Protein AF-G3ISU7-F1 (afdb_monomer_lite)

Sequence (80 aa):
MKKIIILGLTTAVIALASFTASAGSDAQYPAANFQPKVVYIDKEAVKSSPKCPDQKTAEKATEFDPKYPAANFTPKVIYP

pLDDT: mean 77.31, std 9.51, range [56.28, 94.0]

Foldseek 3Di:
DVVVVVVVVVVVVVVCVVVPDDLPPDPVNVCSPPDDDDDDDDPVVVVVDDPDPDPPPLPDQDDQDPVCNCSRPDDDDDDD

Structure (mmCIF, N/CA/C/O backbone):
data_AF-G3ISU7-F1
#
_entry.id   AF-G3ISU7-F1
#
loop_
_atom_site.group_PDB
_atom_site.id
_atom_site.type_symbol
_atom_site.label_atom_id
_atom_site.label_alt_id
_atom_site.label_comp_id
_atom_site.label_asym_id
_atom_site.label_entity_id
_atom_site.label_seq_id
_atom_site.pdbx_PDB_ins_code
_atom_site.Cartn_x
_atom_site.Cartn_y
_atom_site.Cartn_z
_atom_site.occupancy
_atom_site.B_iso_or_equiv
_atom_site.auth_seq_id
_atom_site.auth_comp_id
_atom_site.auth_asym_id
_atom_site.auth_atom_id
_atom_site.pdbx_PDB_model_num
ATOM 1 N N . MET A 1 1 ? 15.150 21.817 -50.404 1.00 61.94 1 MET A N 1
ATOM 2 C CA . MET A 1 1 ? 13.784 21.529 -49.902 1.00 61.94 1 MET A CA 1
ATOM 3 C C . MET A 1 1 ? 13.681 20.177 -49.197 1.00 61.94 1 MET A C 1
ATOM 5 O O . MET A 1 1 ? 13.360 20.172 -48.020 1.00 61.94 1 MET A O 1
ATOM 9 N N . LYS A 1 2 ? 14.053 19.050 -49.827 1.00 62.97 2 LYS A N 1
ATOM 10 C CA . LYS A 1 2 ? 14.004 17.706 -49.200 1.00 62.97 2 LYS A CA 1
ATOM 11 C C . LYS A 1 2 ? 14.707 17.596 -47.830 1.00 62.97 2 LYS A C 1
ATOM 13 O O . LYS A 1 2 ? 14.149 17.008 -46.918 1.00 62.97 2 LYS A O 1
ATOM 18 N N . LYS A 1 3 ? 15.877 18.224 -47.651 1.00 65.88 3 LYS A N 1
ATOM 19 C CA . LYS A 1 3 ? 16.628 18.212 -46.374 1.00 65.88 3 LYS A CA 1
ATOM 20 C C . LYS A 1 3 ? 15.924 18.966 -45.231 1.00 65.88 3 LYS A C 1
ATOM 22 O O . LYS A 1 3 ? 16.011 18.547 -44.087 1.00 65.88 3 LYS A O 1
ATOM 27 N N . ILE A 1 4 ? 15.205 20.044 -45.554 1.00 72.56 4 ILE A N 1
ATOM 28 C CA . ILE A 1 4 ? 14.458 20.862 -44.580 1.00 72.56 4 ILE A CA 1
ATOM 29 C C . ILE A 1 4 ? 13.192 20.116 -44.133 1.00 72.56 4 ILE A C 1
ATOM 31 O O . ILE A 1 4 ? 12.855 20.123 -42.957 1.00 72.56 4 ILE A O 1
ATOM 35 N N . ILE A 1 5 ? 12.545 19.403 -45.061 1.00 74.31 5 ILE A N 1
ATOM 36 C CA . ILE A 1 5 ? 11.380 18.555 -44.771 1.00 74.31 5 ILE A CA 1
ATOM 37 C C . ILE A 1 5 ? 11.775 17.373 -43.875 1.00 74.31 5 ILE A C 1
ATOM 39 O O . ILE A 1 5 ? 11.081 17.091 -42.905 1.00 74.31 5 ILE A O 1
ATOM 43 N N . ILE A 1 6 ? 12.907 16.715 -44.152 1.00 72.69 6 ILE A N 1
ATOM 44 C CA . ILE A 1 6 ? 13.402 15.601 -43.325 1.00 72.69 6 ILE A CA 1
ATOM 45 C C . ILE A 1 6 ? 13.725 16.079 -41.903 1.00 72.69 6 ILE A C 1
ATOM 47 O O . ILE A 1 6 ? 13.288 15.447 -40.948 1.00 72.69 6 ILE A O 1
ATOM 51 N N . LEU A 1 7 ? 14.416 17.216 -41.757 1.00 73.75 7 LEU A N 1
ATOM 52 C CA . LEU A 1 7 ? 14.771 17.754 -40.442 1.00 73.75 7 LEU A CA 1
ATOM 53 C C . LEU A 1 7 ? 13.531 18.149 -39.620 1.00 73.75 7 LEU A C 1
ATOM 55 O O . LEU A 1 7 ? 13.466 17.848 -38.429 1.00 73.75 7 LEU A O 1
ATOM 59 N N . GLY A 1 8 ? 12.527 18.759 -40.259 1.00 74.88 8 GLY A N 1
ATOM 60 C CA . GLY A 1 8 ? 11.255 19.097 -39.613 1.00 74.88 8 GLY A CA 1
ATOM 61 C C . GLY A 1 8 ? 10.418 17.875 -39.220 1.00 74.88 8 GLY A C 1
ATOM 62 O O . GLY A 1 8 ? 9.783 17.869 -38.170 1.00 74.88 8 GLY A O 1
ATOM 63 N N . LEU A 1 9 ? 10.444 16.809 -40.026 1.00 76.88 9 LEU A N 1
ATOM 64 C CA . LEU A 1 9 ? 9.754 15.559 -39.704 1.00 76.88 9 LEU A CA 1
ATOM 65 C C . LEU A 1 9 ? 10.406 14.864 -38.500 1.00 76.88 9 LEU A C 1
ATOM 67 O O . LEU A 1 9 ? 9.710 14.389 -37.607 1.00 76.88 9 LEU A O 1
ATOM 71 N N . THR A 1 10 ? 11.740 14.833 -38.442 1.00 74.94 10 THR A N 1
ATOM 72 C CA . THR A 1 10 ? 12.465 14.197 -37.333 1.00 74.94 10 THR A CA 1
ATOM 73 C C . THR A 1 10 ? 12.239 14.902 -35.998 1.00 74.94 10 THR A C 1
ATOM 75 O O . THR A 1 10 ? 12.062 14.236 -34.981 1.00 74.94 10 THR A O 1
ATOM 78 N N . THR A 1 11 ? 12.180 16.237 -35.984 1.00 75.69 11 THR A N 1
ATOM 79 C CA . THR A 1 11 ? 11.911 16.996 -34.754 1.00 75.69 11 THR A CA 1
ATOM 80 C C . THR A 1 11 ? 10.469 16.827 -34.284 1.00 75.69 11 THR A C 1
ATOM 82 O O . THR A 1 11 ? 10.239 16.712 -33.083 1.00 75.69 11 THR A O 1
ATOM 85 N N . ALA A 1 12 ? 9.510 16.721 -35.208 1.00 78.88 12 ALA A N 1
ATOM 86 C CA . ALA A 1 12 ? 8.124 16.408 -34.873 1.00 78.88 12 ALA A CA 1
ATOM 87 C C . ALA A 1 12 ? 7.983 15.006 -34.247 1.00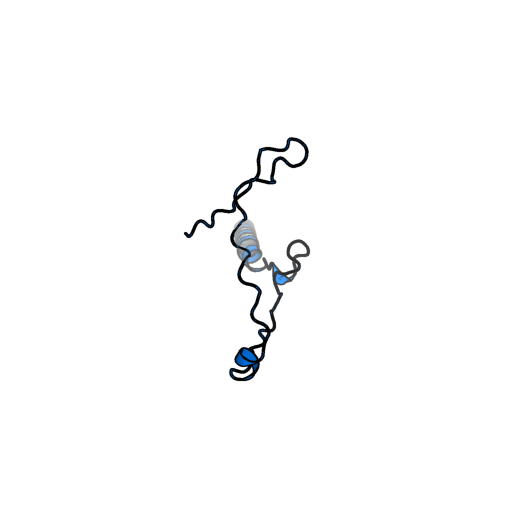 78.88 12 ALA A C 1
ATOM 89 O O . ALA A 1 12 ? 7.352 14.865 -33.205 1.00 78.88 12 ALA A O 1
ATOM 90 N N . VAL A 1 13 ? 8.620 13.976 -34.817 1.00 80.25 13 VAL A N 1
ATOM 91 C CA . VAL A 1 13 ? 8.553 12.604 -34.272 1.00 80.25 13 VAL A CA 1
ATOM 92 C C . VAL A 1 13 ? 9.132 12.523 -32.854 1.00 80.25 13 VAL A C 1
ATOM 94 O O . VAL A 1 13 ? 8.526 11.904 -31.983 1.00 80.25 13 VAL A O 1
ATOM 97 N N . ILE A 1 14 ? 10.262 13.189 -32.592 1.00 78.44 14 ILE A N 1
ATOM 98 C CA . ILE A 1 14 ? 10.882 13.207 -31.255 1.00 78.44 14 ILE A CA 1
ATOM 99 C C . ILE A 1 14 ? 9.995 13.947 -30.242 1.00 78.44 14 ILE A C 1
ATOM 101 O O . ILE A 1 14 ? 9.835 13.478 -29.118 1.00 78.44 14 ILE A O 1
ATOM 105 N N . ALA A 1 15 ? 9.376 15.067 -30.631 1.00 77.00 15 ALA A N 1
ATOM 106 C CA . ALA A 1 15 ? 8.488 15.823 -29.746 1.00 77.00 15 ALA A CA 1
ATOM 107 C C . ALA A 1 15 ? 7.210 15.047 -29.373 1.00 77.00 15 ALA A C 1
ATOM 109 O O . ALA A 1 15 ? 6.715 15.186 -28.255 1.00 77.00 15 ALA A O 1
ATOM 110 N N . LEU A 1 16 ? 6.686 14.212 -30.280 1.00 75.12 16 LEU A N 1
ATOM 111 C CA . LEU A 1 16 ? 5.502 13.391 -30.010 1.00 75.12 16 LEU A CA 1
ATOM 112 C C . LEU A 1 16 ? 5.793 12.129 -29.179 1.00 75.12 16 LEU A C 1
ATOM 114 O O . LEU A 1 16 ? 4.897 11.659 -28.480 1.00 75.12 16 LEU A O 1
ATOM 118 N N . ALA A 1 17 ? 7.021 11.604 -29.196 1.00 68.00 17 ALA A N 1
ATOM 119 C CA . ALA A 1 17 ? 7.391 10.401 -28.440 1.00 68.00 17 ALA A CA 1
ATOM 120 C C . ALA A 1 17 ? 7.259 10.572 -26.912 1.00 68.00 17 ALA A C 1
ATOM 122 O O . ALA A 1 17 ? 6.985 9.611 -26.196 1.00 68.00 17 ALA A O 1
ATOM 123 N N . SER A 1 18 ? 7.387 11.797 -26.398 1.00 67.75 18 SER A N 1
ATOM 124 C CA . SER A 1 18 ? 7.219 12.089 -24.967 1.00 67.75 18 SER A CA 1
ATOM 125 C C . SER A 1 18 ? 5.772 11.942 -24.479 1.00 67.75 18 SER A C 1
ATOM 127 O O . SER A 1 18 ? 5.549 11.732 -23.290 1.00 67.75 18 SER A O 1
ATOM 129 N N . PHE A 1 19 ? 4.781 12.022 -25.374 1.00 69.44 19 PHE A N 1
ATOM 130 C CA . PHE A 1 19 ? 3.361 11.900 -25.017 1.00 69.44 19 PHE A CA 1
ATOM 131 C C . PHE A 1 19 ? 2.884 10.449 -24.879 1.00 69.44 19 PHE A C 1
ATOM 133 O O . PHE A 1 19 ? 1.769 10.220 -24.418 1.00 69.44 19 PHE A O 1
ATOM 140 N N . THR A 1 20 ? 3.702 9.462 -25.257 1.00 69.69 20 THR A N 1
ATOM 141 C CA . THR A 1 20 ? 3.340 8.037 -25.164 1.00 69.69 20 THR A CA 1
ATOM 142 C C . THR A 1 20 ? 3.830 7.364 -23.881 1.00 69.69 20 THR A C 1
ATOM 144 O O . THR A 1 20 ? 3.593 6.173 -23.694 1.00 69.69 20 THR A O 1
ATOM 147 N N . ALA A 1 21 ? 4.515 8.089 -22.990 1.00 70.75 21 ALA A N 1
ATOM 148 C CA . ALA A 1 21 ? 4.957 7.549 -21.708 1.00 70.75 21 ALA A CA 1
ATOM 149 C C . ALA A 1 21 ? 3.750 7.312 -20.779 1.00 70.75 21 ALA A C 1
ATOM 151 O O . ALA A 1 21 ? 3.100 8.256 -20.334 1.00 70.75 21 ALA A O 1
ATOM 152 N N . SER A 1 22 ? 3.458 6.044 -20.481 1.00 76.62 22 SER A N 1
ATOM 153 C CA . SER A 1 22 ? 2.408 5.634 -19.544 1.00 76.62 22 SER A CA 1
ATOM 154 C C . SER A 1 22 ? 2.964 4.611 -18.563 1.00 76.62 22 SER A C 1
ATOM 156 O O . SER A 1 22 ? 3.342 3.509 -18.954 1.00 76.62 22 SER A O 1
ATOM 158 N N . ALA A 1 23 ? 2.963 4.957 -17.275 1.00 77.88 23 ALA A N 1
ATOM 159 C CA . ALA A 1 23 ? 3.311 4.018 -16.209 1.00 77.88 23 ALA A CA 1
ATOM 160 C C . ALA A 1 23 ? 2.261 2.902 -16.057 1.00 77.88 23 ALA A C 1
ATOM 162 O O . ALA A 1 23 ? 2.555 1.844 -15.515 1.00 77.88 23 ALA A O 1
ATOM 163 N N . GLY A 1 24 ? 1.038 3.112 -16.558 1.00 80.06 24 GLY A N 1
ATOM 164 C CA . GLY A 1 24 ? -0.074 2.180 -16.388 1.00 80.06 24 GLY A CA 1
ATOM 165 C C . GLY A 1 24 ? 0.108 0.822 -17.079 1.00 80.06 24 GLY A C 1
ATOM 166 O O . GLY A 1 24 ? -0.523 -0.156 -16.684 1.00 80.06 24 GLY A O 1
ATOM 167 N N . SER A 1 25 ? 0.956 0.748 -18.104 1.00 78.69 25 SER A N 1
ATOM 168 C CA . SER A 1 25 ? 1.294 -0.493 -18.817 1.00 78.69 25 SER A CA 1
ATOM 169 C C . SER A 1 25 ? 2.727 -0.962 -18.558 1.00 78.69 25 SER A C 1
ATOM 171 O O . SER A 1 25 ? 3.189 -1.897 -19.209 1.00 78.69 25 SER A O 1
ATOM 173 N N . ASP A 1 26 ? 3.447 -0.301 -17.651 1.00 84.88 26 ASP A N 1
ATOM 174 C CA . ASP A 1 26 ? 4.841 -0.607 -17.359 1.00 84.88 26 ASP A CA 1
ATOM 175 C C . ASP A 1 26 ? 4.942 -1.749 -16.337 1.00 84.88 26 ASP A C 1
ATOM 177 O O . ASP A 1 26 ? 4.469 -1.645 -15.203 1.00 84.88 26 ASP A O 1
ATOM 181 N N . ALA A 1 27 ? 5.591 -2.847 -16.730 1.00 88.06 27 ALA A N 1
ATOM 1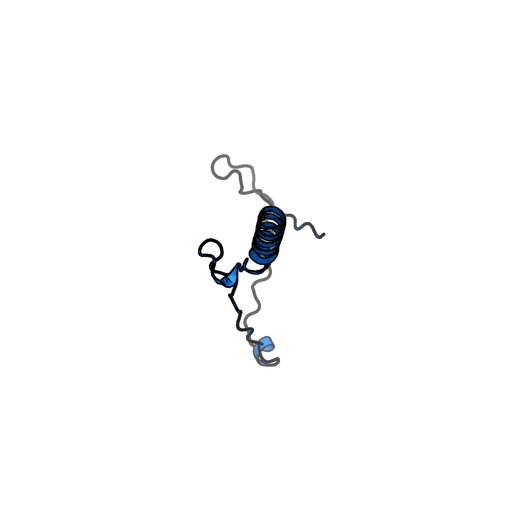82 C CA . ALA A 1 27 ? 5.806 -4.010 -15.873 1.00 88.06 27 ALA A CA 1
ATOM 183 C C . ALA A 1 27 ? 6.660 -3.697 -14.630 1.00 88.06 27 ALA A C 1
ATOM 185 O O . ALA A 1 27 ? 6.568 -4.416 -13.636 1.00 88.06 27 ALA A O 1
ATOM 186 N N . GLN A 1 28 ? 7.470 -2.631 -14.660 1.00 92.69 28 GLN A N 1
ATOM 187 C CA . GLN A 1 28 ? 8.234 -2.170 -13.497 1.00 92.69 28 GLN A CA 1
ATOM 188 C C . GLN A 1 28 ? 7.343 -1.504 -12.437 1.00 92.69 28 GLN A C 1
ATOM 190 O O . GLN A 1 28 ? 7.719 -1.457 -11.265 1.00 92.69 28 GLN A O 1
ATOM 195 N N . TYR A 1 29 ? 6.147 -1.043 -12.821 1.00 88.25 29 TYR A N 1
ATOM 196 C CA . TYR A 1 29 ? 5.196 -0.350 -11.951 1.00 88.25 29 TYR A CA 1
ATOM 197 C C . TYR A 1 29 ? 3.822 -1.043 -11.956 1.00 88.25 29 TYR A C 1
ATOM 199 O O . TYR A 1 29 ? 2.817 -0.442 -12.337 1.00 88.25 29 TYR A O 1
ATOM 207 N N . PRO A 1 30 ? 3.722 -2.294 -11.462 1.00 86.25 30 PRO A N 1
ATOM 208 C CA . PRO A 1 30 ? 2.494 -3.096 -11.539 1.00 86.25 30 PRO A CA 1
ATOM 209 C C . PRO A 1 30 ? 1.286 -2.474 -10.816 1.00 86.25 30 PRO A C 1
ATOM 211 O O . PRO A 1 30 ? 0.143 -2.822 -11.101 1.00 86.25 30 PRO A O 1
ATOM 214 N N . ALA A 1 31 ? 1.520 -1.546 -9.884 1.00 90.31 31 ALA A N 1
ATOM 215 C CA . ALA A 1 31 ? 0.476 -0.839 -9.147 1.00 90.31 31 ALA A CA 1
ATOM 216 C C . ALA A 1 31 ? 0.079 0.517 -9.762 1.00 90.31 31 ALA A C 1
ATOM 218 O O . ALA A 1 31 ? -0.771 1.200 -9.197 1.00 90.31 31 ALA A O 1
ATOM 219 N N . ALA A 1 32 ? 0.653 0.927 -10.899 1.00 92.25 32 ALA A N 1
ATOM 220 C CA . ALA A 1 32 ? 0.414 2.251 -11.485 1.00 92.25 32 ALA A CA 1
ATOM 221 C C . ALA A 1 32 ? -1.065 2.528 -11.815 1.00 92.25 32 ALA A C 1
ATOM 223 O O . ALA A 1 32 ? -1.501 3.674 -11.767 1.00 92.25 32 ALA A O 1
ATOM 224 N N . ASN A 1 33 ? -1.838 1.476 -12.096 1.00 89.69 33 ASN A N 1
ATOM 225 C CA . ASN A 1 33 ? -3.277 1.548 -12.361 1.00 89.69 33 ASN A CA 1
ATOM 226 C C . ASN A 1 33 ? -4.134 0.956 -11.233 1.00 89.69 33 ASN A C 1
ATOM 228 O O . ASN A 1 33 ? -5.323 0.697 -11.429 1.00 89.69 33 ASN A O 1
ATOM 232 N N . PHE A 1 34 ? -3.552 0.688 -10.064 1.00 92.31 34 PHE A N 1
ATOM 233 C CA . PHE A 1 34 ? -4.308 0.142 -8.948 1.00 92.31 34 PHE A CA 1
ATOM 234 C C . PHE A 1 34 ? -5.349 1.158 -8.466 1.00 92.31 34 PHE A C 1
ATOM 236 O O . PHE A 1 34 ? -5.016 2.276 -8.077 1.00 92.31 34 PHE A O 1
ATOM 243 N N . GLN A 1 35 ? -6.617 0.750 -8.463 1.00 90.88 35 GLN A N 1
ATOM 244 C CA . GLN A 1 35 ? -7.717 1.540 -7.921 1.00 90.88 35 GLN A CA 1
ATOM 245 C C . GLN A 1 35 ? -8.218 0.867 -6.642 1.00 90.88 35 GLN A C 1
ATOM 247 O O . GLN A 1 35 ? -8.835 -0.202 -6.717 1.00 90.88 35 GLN A O 1
ATOM 252 N N . PRO A 1 36 ? -7.955 1.439 -5.455 1.00 91.31 36 PRO A N 1
ATOM 253 C CA . PRO A 1 36 ? -8.450 0.862 -4.220 1.00 91.31 36 PRO A CA 1
ATOM 254 C C . PRO A 1 36 ? -9.971 0.978 -4.162 1.00 91.31 36 PRO A C 1
ATOM 256 O O . PRO A 1 36 ? -10.553 2.026 -4.446 1.00 91.31 36 PRO A O 1
ATOM 259 N N . LYS A 1 37 ? -10.622 -0.086 -3.698 1.00 94.00 37 LYS A N 1
ATOM 260 C CA . LYS A 1 37 ? -12.012 0.000 -3.265 1.00 94.00 37 LYS A CA 1
ATOM 261 C C . LYS A 1 37 ? -12.040 0.475 -1.819 1.00 94.00 37 LYS A C 1
ATOM 263 O O . LYS A 1 37 ? -11.660 -0.264 -0.914 1.00 94.00 37 LYS A O 1
ATOM 268 N N . VAL A 1 38 ? -12.519 1.693 -1.605 1.00 91.94 38 VAL A N 1
ATOM 269 C CA . VAL A 1 38 ? -12.724 2.224 -0.257 1.00 91.94 38 VAL A CA 1
ATOM 270 C C . VAL A 1 38 ? -14.062 1.712 0.269 1.00 91.94 38 VAL A C 1
ATOM 272 O O . VAL A 1 38 ? -15.111 1.967 -0.321 1.00 91.94 38 VAL A O 1
ATOM 275 N N . VAL A 1 39 ? -14.022 0.957 1.366 1.00 89.62 39 VAL A N 1
ATOM 276 C CA . VAL A 1 39 ? -15.215 0.502 2.086 1.00 89.62 39 VAL A CA 1
ATOM 277 C C . VAL A 1 39 ? -15.341 1.339 3.352 1.00 89.62 39 VAL A C 1
ATOM 279 O O . VAL A 1 39 ? -14.448 1.323 4.195 1.00 89.62 39 VAL A O 1
ATOM 282 N N . TYR A 1 40 ? -16.443 2.076 3.477 1.00 88.38 40 TYR A N 1
ATOM 283 C CA . TYR A 1 40 ? -16.751 2.853 4.675 1.00 88.38 40 TYR A CA 1
ATOM 284 C C . TYR A 1 40 ? -17.536 1.994 5.662 1.00 88.38 40 TYR A C 1
ATOM 286 O O . TYR A 1 40 ? -18.468 1.287 5.279 1.00 88.38 40 TYR A O 1
ATOM 294 N N . ILE A 1 41 ? -17.152 2.061 6.934 1.00 85.31 41 ILE A N 1
ATOM 295 C CA . ILE A 1 41 ? -17.858 1.378 8.017 1.00 85.31 41 ILE A CA 1
ATOM 296 C C . ILE A 1 41 ? -19.063 2.234 8.416 1.00 85.31 41 ILE A C 1
ATOM 298 O O . ILE A 1 41 ? -18.946 3.453 8.561 1.00 85.31 41 ILE A O 1
ATOM 302 N N . ASP A 1 42 ? -20.217 1.594 8.596 1.00 88.06 42 ASP A N 1
ATOM 303 C CA . ASP A 1 42 ? -21.412 2.258 9.111 1.00 88.06 42 ASP A CA 1
ATOM 304 C C . ASP A 1 42 ? -21.174 2.803 10.531 1.00 88.06 42 ASP A C 1
ATOM 306 O O . ASP A 1 42 ? -20.509 2.167 11.353 1.00 88.06 42 ASP A O 1
ATOM 310 N N . LYS A 1 43 ? -21.731 3.980 10.840 1.00 84.25 43 LYS A N 1
ATOM 311 C CA . LYS A 1 43 ? -21.514 4.669 12.125 1.00 84.25 43 LYS A CA 1
ATOM 312 C C . LYS A 1 43 ? -21.907 3.816 13.331 1.00 84.25 43 LYS A C 1
ATOM 314 O O . LYS A 1 43 ? -21.274 3.930 14.380 1.00 84.25 43 LYS A O 1
ATOM 319 N N . GLU A 1 44 ? -22.923 2.970 13.197 1.00 84.50 44 GLU A N 1
ATOM 320 C CA . GLU A 1 44 ? -23.364 2.089 14.276 1.00 84.50 44 GLU A CA 1
ATOM 321 C C . GLU A 1 44 ? -22.442 0.870 14.414 1.00 84.50 44 GLU A C 1
ATOM 323 O O . GLU A 1 44 ? -22.118 0.462 15.530 1.00 84.50 44 GLU A O 1
ATOM 328 N N . ALA A 1 45 ? -21.901 0.363 13.301 1.00 78.44 45 ALA A N 1
ATOM 329 C CA . ALA A 1 45 ? -20.928 -0.729 13.311 1.00 78.44 45 ALA A CA 1
ATOM 330 C C . ALA A 1 45 ? -19.598 -0.327 13.980 1.00 78.44 45 ALA A C 1
ATOM 332 O O . ALA A 1 45 ? -19.004 -1.145 14.686 1.00 78.44 45 ALA A O 1
ATOM 333 N N . VAL A 1 46 ? -19.181 0.943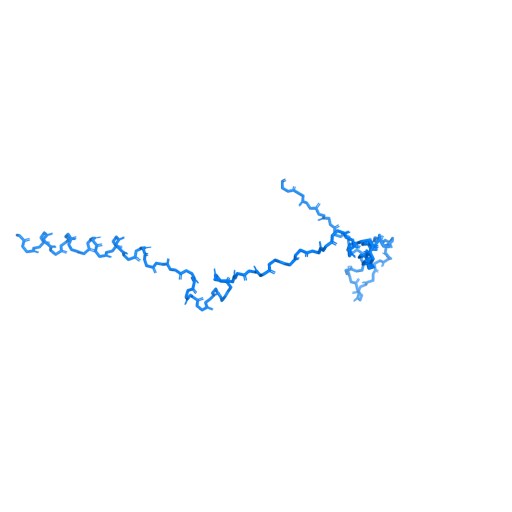 13.855 1.00 79.19 46 VAL A N 1
ATOM 334 C CA . VAL A 1 46 ? -17.994 1.498 14.544 1.00 79.19 46 VAL A CA 1
ATOM 335 C C . VAL A 1 46 ? -18.103 1.387 16.071 1.00 79.19 46 VAL A C 1
ATOM 337 O O . VAL A 1 46 ? -17.100 1.195 16.757 1.00 79.19 46 VAL A O 1
ATOM 340 N N . LYS A 1 47 ? -19.314 1.474 16.636 1.00 79.06 47 LYS A N 1
ATOM 341 C CA . LYS A 1 47 ? -19.518 1.370 18.093 1.00 79.06 47 LYS A CA 1
ATOM 342 C C . LYS A 1 47 ? -19.353 -0.065 18.598 1.00 79.06 47 LYS A C 1
ATOM 344 O O . LYS A 1 47 ? -18.948 -0.261 19.740 1.00 79.06 47 LYS A O 1
ATOM 349 N N . SER A 1 48 ? -19.666 -1.046 17.749 1.00 75.00 48 SER A N 1
ATOM 350 C CA . SER A 1 48 ? -19.572 -2.479 18.054 1.00 75.00 48 SER A CA 1
ATOM 351 C C . SER A 1 48 ? -18.245 -3.125 17.656 1.00 75.00 48 SER A C 1
ATOM 353 O O . SER A 1 48 ? -17.951 -4.233 18.103 1.00 75.00 48 SER A O 1
ATOM 355 N N . SER A 1 49 ? -17.443 -2.471 16.810 1.00 71.44 49 SER A N 1
ATOM 356 C CA . SER A 1 49 ? -16.154 -3.015 16.391 1.00 71.44 49 SER A CA 1
ATOM 357 C C . SER A 1 49 ? -15.163 -3.039 17.560 1.00 71.44 49 SER A C 1
ATOM 359 O O . SER A 1 49 ? -15.090 -2.058 18.311 1.00 71.44 49 SER A O 1
ATOM 361 N N . PRO A 1 50 ? -14.367 -4.116 17.711 1.00 74.94 50 PRO A N 1
ATOM 362 C CA . PRO A 1 50 ? -13.247 -4.118 18.639 1.00 74.94 50 PRO A CA 1
ATOM 363 C C . PRO A 1 50 ? -12.362 -2.920 18.308 1.00 74.94 50 PRO A C 1
ATOM 365 O O . PRO A 1 50 ? -11.958 -2.747 17.155 1.00 74.94 50 PRO A O 1
ATOM 368 N N . LYS A 1 51 ? -12.084 -2.069 19.299 1.00 73.44 51 LYS A N 1
ATOM 369 C CA . LYS A 1 51 ? -11.099 -1.004 19.108 1.00 73.44 51 LYS A CA 1
ATOM 370 C C . LYS A 1 51 ? -9.777 -1.666 18.725 1.00 73.44 51 LYS A C 1
ATOM 372 O O . LYS A 1 51 ? -9.422 -2.687 19.321 1.00 73.44 51 LYS A O 1
ATOM 377 N N . 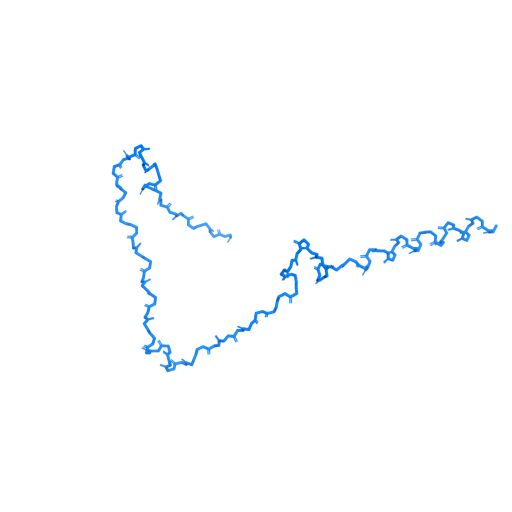CYS A 1 52 ? -9.061 -1.101 17.748 1.00 67.00 52 CYS A N 1
ATOM 378 C CA . CYS A 1 52 ? -7.653 -1.450 17.579 1.00 67.00 52 CYS A CA 1
ATOM 379 C C . CYS A 1 52 ? -6.995 -1.331 18.956 1.00 67.00 52 CYS A C 1
ATOM 381 O O . CYS A 1 52 ? -7.258 -0.334 19.637 1.00 67.00 52 CYS A O 1
ATOM 383 N N . PRO A 1 53 ? -6.206 -2.327 19.393 1.00 69.81 53 PRO A N 1
ATOM 384 C CA . PRO A 1 53 ? -5.462 -2.174 20.626 1.00 69.81 53 PRO A CA 1
ATOM 385 C C . PRO A 1 53 ? -4.662 -0.881 20.500 1.00 69.81 53 PRO A C 1
ATOM 387 O O . PRO A 1 53 ? -3.993 -0.671 19.482 1.00 69.81 53 PRO A O 1
ATOM 390 N N . ASP A 1 54 ? -4.790 -0.003 21.497 1.00 63.91 54 ASP A N 1
ATOM 391 C CA . ASP A 1 54 ? -3.922 1.161 21.611 1.00 63.91 54 ASP A CA 1
ATOM 392 C C . ASP A 1 54 ? -2.491 0.675 21.388 1.00 63.91 54 ASP A C 1
ATOM 394 O O . ASP A 1 54 ? -2.110 -0.378 21.918 1.00 63.91 54 ASP A O 1
ATOM 398 N N . GLN A 1 55 ? -1.729 1.378 20.537 1.00 61.62 55 GLN A N 1
ATOM 399 C CA . GLN A 1 55 ? -0.322 1.054 20.327 1.00 61.62 55 GLN A CA 1
ATOM 400 C C . GLN A 1 55 ? 0.299 0.885 21.705 1.00 61.62 55 GLN A C 1
ATOM 402 O O . GLN A 1 55 ? 0.331 1.839 22.481 1.00 61.62 55 GLN A O 1
ATOM 407 N N . LYS A 1 56 ? 0.717 -0.349 22.010 1.00 57.59 56 LYS A N 1
ATOM 408 C CA . LYS A 1 56 ? 1.353 -0.715 23.269 1.00 57.59 56 LYS A CA 1
ATOM 409 C C . LYS A 1 56 ? 2.383 0.368 23.570 1.00 57.59 56 LYS A C 1
ATOM 411 O O . LYS A 1 56 ? 3.360 0.476 22.828 1.00 57.59 56 LYS A O 1
ATOM 416 N N . THR A 1 57 ? 2.124 1.198 24.587 1.00 56.28 57 THR A N 1
ATOM 417 C CA . THR A 1 57 ? 3.089 2.187 25.076 1.00 56.28 57 THR A CA 1
ATOM 418 C C . THR A 1 57 ? 4.406 1.453 25.202 1.00 56.28 57 THR A C 1
ATOM 420 O O . THR A 1 57 ? 4.457 0.451 25.917 1.00 56.28 57 THR A O 1
ATOM 423 N N . ALA A 1 58 ? 5.406 1.886 24.429 1.00 59.09 58 ALA A N 1
ATOM 424 C CA . ALA A 1 58 ? 6.694 1.221 24.355 1.00 59.09 58 ALA A CA 1
ATOM 425 C C . ALA A 1 58 ? 7.174 0.951 25.784 1.00 59.09 58 ALA A C 1
ATOM 427 O O . ALA A 1 58 ? 7.371 1.882 26.570 1.00 59.09 58 ALA A O 1
ATOM 428 N N . GLU A 1 59 ? 7.247 -0.331 26.139 1.00 60.75 59 GLU A N 1
ATOM 429 C CA . GLU A 1 59 ? 7.729 -0.753 27.443 1.00 60.75 59 GLU A CA 1
ATOM 430 C C . GLU A 1 59 ? 9.135 -0.179 27.633 1.00 60.75 59 GLU A C 1
ATOM 432 O O . GLU A 1 59 ? 9.929 -0.109 26.694 1.00 60.75 59 GLU A O 1
ATOM 437 N N . LYS A 1 60 ? 9.392 0.306 28.851 1.00 60.28 60 LYS A N 1
ATOM 438 C CA . LYS A 1 60 ? 10.651 0.904 29.302 1.00 60.28 60 LYS A CA 1
ATOM 439 C C . LYS A 1 60 ? 11.849 0.178 28.676 1.00 60.28 60 LYS A C 1
ATOM 441 O O . LYS A 1 60 ? 11.959 -1.034 28.843 1.00 60.28 60 LYS A O 1
ATOM 446 N N . ALA A 1 61 ? 12.717 0.928 27.987 1.00 62.31 61 ALA A N 1
ATOM 447 C CA . ALA A 1 61 ? 13.905 0.400 27.317 1.00 62.31 61 ALA A CA 1
ATOM 448 C C . ALA A 1 61 ? 14.645 -0.592 28.227 1.00 62.31 61 ALA A C 1
ATOM 450 O O . ALA A 1 61 ? 15.020 -0.256 29.354 1.00 62.31 61 ALA A O 1
ATOM 451 N N . THR A 1 62 ? 14.780 -1.822 27.746 1.00 67.50 62 THR A N 1
ATOM 452 C CA . THR A 1 62 ? 15.498 -2.905 28.415 1.00 67.50 62 THR A CA 1
ATOM 453 C C . THR A 1 62 ? 17.007 -2.632 28.437 1.00 67.50 62 THR A C 1
ATOM 455 O O . THR A 1 62 ? 17.513 -1.733 27.767 1.00 67.50 62 THR A O 1
ATOM 458 N N . GLU A 1 63 ? 17.771 -3.368 29.239 1.00 77.31 63 GLU A N 1
ATOM 459 C CA . GLU A 1 63 ? 19.236 -3.281 29.191 1.00 77.31 63 GLU A CA 1
ATOM 460 C C . GLU A 1 63 ? 19.756 -3.779 27.826 1.00 77.31 63 GLU A C 1
ATOM 462 O O . GLU A 1 63 ? 19.110 -4.598 27.174 1.00 77.31 63 GLU A O 1
ATOM 467 N N . PHE A 1 64 ? 20.872 -3.230 27.335 1.00 80.75 64 PHE A N 1
ATOM 468 C CA . PHE A 1 64 ? 21.402 -3.569 26.008 1.00 80.75 64 PHE A CA 1
ATOM 469 C C . PHE A 1 64 ? 21.812 -5.050 25.935 1.00 80.75 64 PHE A C 1
ATOM 471 O O . PHE A 1 64 ? 22.736 -5.469 26.627 1.00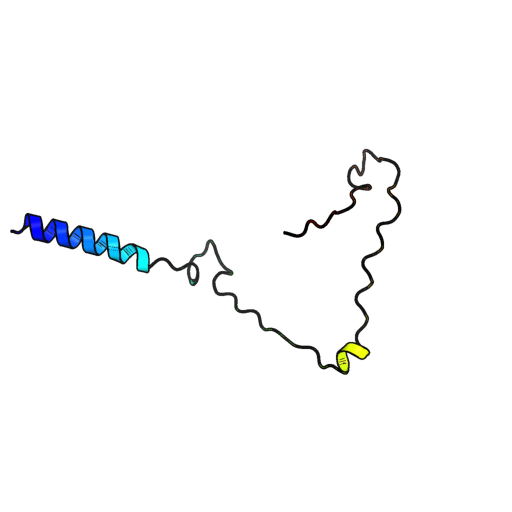 80.75 64 PHE A O 1
ATOM 478 N N . ASP A 1 65 ? 21.157 -5.821 25.059 1.00 83.00 65 ASP A N 1
ATOM 479 C CA . ASP A 1 65 ? 21.494 -7.217 24.761 1.00 83.00 65 ASP A CA 1
ATOM 480 C C . ASP A 1 65 ? 22.181 -7.313 23.382 1.00 83.00 65 ASP A C 1
ATOM 482 O O . ASP A 1 65 ? 21.542 -7.040 22.361 1.00 83.00 65 ASP A O 1
ATOM 486 N N . PRO A 1 66 ? 23.455 -7.744 23.302 1.00 89.31 66 PRO A N 1
ATOM 487 C CA . PRO A 1 66 ? 24.153 -7.948 22.032 1.00 89.31 66 PRO A CA 1
ATOM 488 C C . PRO A 1 66 ? 23.464 -8.933 21.077 1.00 89.31 66 PRO A C 1
ATOM 490 O O . PRO A 1 66 ? 23.643 -8.835 19.864 1.00 89.31 66 PRO A O 1
ATOM 493 N N . LYS A 1 67 ? 22.677 -9.883 21.598 1.00 92.31 67 LYS A N 1
ATOM 494 C CA . LYS A 1 67 ? 21.889 -10.825 20.792 1.00 92.31 67 LYS A CA 1
ATOM 495 C C . LYS A 1 67 ? 20.674 -10.153 20.150 1.00 92.31 67 LYS A C 1
ATOM 497 O O . LYS A 1 67 ? 20.229 -10.594 19.091 1.00 92.31 67 LYS A O 1
ATOM 502 N N . TYR A 1 68 ? 20.173 -9.075 20.754 1.00 82.69 68 TYR A N 1
ATOM 503 C CA . TYR A 1 68 ? 19.028 -8.299 20.279 1.00 82.69 68 TYR A CA 1
ATOM 504 C C . TYR A 1 68 ? 19.320 -6.791 20.359 1.00 82.69 68 TYR A C 1
ATOM 506 O O . TYR A 1 68 ? 18.692 -6.069 21.137 1.00 82.69 68 TYR A O 1
ATOM 514 N N . PRO A 1 69 ? 20.231 -6.268 19.516 1.00 81.19 69 PRO A N 1
ATOM 515 C CA . PRO A 1 69 ? 20.699 -4.880 19.601 1.00 81.19 69 PRO A CA 1
ATOM 516 C C . PRO A 1 69 ? 19.591 -3.840 19.358 1.00 81.19 69 PRO A C 1
ATOM 518 O O . PRO A 1 69 ? 19.738 -2.676 19.721 1.00 81.19 69 PRO A O 1
ATOM 521 N N . ALA A 1 70 ? 18.470 -4.255 18.760 1.00 80.62 70 ALA A N 1
ATOM 522 C CA . ALA A 1 70 ? 17.304 -3.418 18.493 1.00 80.62 70 ALA A CA 1
ATOM 523 C C . ALA A 1 70 ? 16.229 -3.463 19.597 1.00 80.62 70 ALA A C 1
ATOM 525 O O . ALA A 1 70 ? 15.208 -2.794 19.455 1.00 80.62 70 ALA A O 1
ATOM 526 N N . ALA A 1 71 ? 16.429 -4.206 20.693 1.00 80.88 71 ALA A N 1
ATOM 527 C CA . ALA A 1 71 ? 15.446 -4.310 21.780 1.00 80.88 71 ALA A CA 1
ATOM 528 C C . ALA A 1 71 ? 15.095 -2.948 22.413 1.00 80.88 71 ALA A C 1
ATOM 530 O O . ALA A 1 71 ? 13.996 -2.760 22.925 1.00 80.88 71 ALA A O 1
ATOM 531 N N . ASN A 1 72 ? 16.002 -1.973 22.301 1.00 76.69 72 ASN A N 1
ATOM 532 C CA . ASN A 1 72 ? 15.837 -0.624 22.847 1.00 76.69 72 ASN A CA 1
ATOM 533 C C . ASN A 1 72 ? 15.430 0.417 21.798 1.00 76.69 72 ASN A C 1
ATOM 535 O O . ASN A 1 72 ? 15.463 1.621 22.063 1.00 76.69 72 ASN A O 1
ATOM 539 N N . PHE A 1 73 ? 15.075 -0.020 20.590 1.00 80.75 73 PHE A N 1
ATOM 540 C CA . PHE A 1 73 ? 14.645 0.885 19.537 1.00 80.75 73 PHE A CA 1
ATOM 541 C C . PHE A 1 73 ? 13.272 1.479 19.872 1.00 80.75 73 PHE A C 1
ATOM 543 O O . PHE A 1 73 ? 12.274 0.768 19.975 1.00 80.75 73 PHE A O 1
ATOM 550 N N . THR A 1 74 ? 13.216 2.804 20.005 1.00 76.56 74 THR A N 1
ATOM 551 C CA . THR A 1 74 ? 11.966 3.555 20.165 1.00 76.56 74 THR A CA 1
ATOM 552 C C . THR A 1 74 ? 11.710 4.376 18.900 1.00 76.56 74 THR A C 1
ATOM 554 O O . THR A 1 74 ? 12.483 5.291 18.597 1.00 76.56 74 THR A O 1
ATOM 557 N N . PRO A 1 75 ? 10.660 4.062 18.119 1.00 77.12 75 PRO A N 1
ATOM 558 C CA . PRO A 1 75 ? 10.383 4.787 16.887 1.00 77.12 75 PRO A CA 1
ATOM 559 C C . PRO A 1 75 ? 9.979 6.232 17.200 1.00 77.12 75 PRO A C 1
ATOM 561 O O . PRO A 1 75 ? 9.086 6.478 18.010 1.00 77.12 75 PRO A O 1
ATOM 564 N N . LYS A 1 76 ? 10.618 7.196 16.529 1.00 80.81 76 LYS A N 1
ATOM 565 C CA . LYS A 1 76 ? 10.193 8.601 16.527 1.00 80.81 76 LYS A CA 1
ATOM 566 C C . LYS A 1 76 ? 9.502 8.911 15.209 1.00 80.81 76 LYS A C 1
ATOM 568 O O . LYS A 1 76 ? 10.098 8.755 14.147 1.00 80.81 76 LYS A O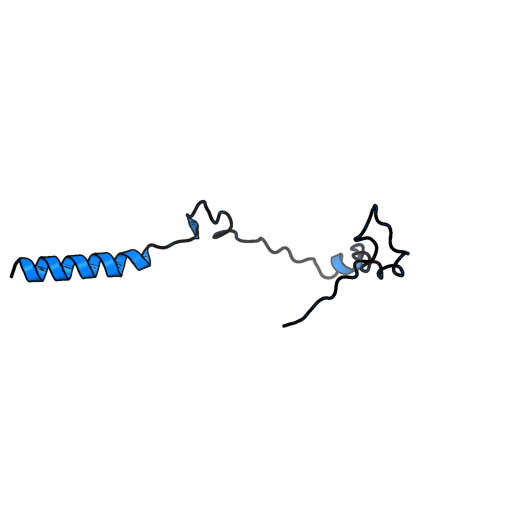 1
ATOM 573 N N . VAL A 1 77 ? 8.257 9.368 15.287 1.00 83.44 77 VAL A N 1
ATOM 574 C CA . VAL A 1 77 ? 7.527 9.882 14.126 1.00 83.44 77 VAL A CA 1
ATOM 575 C C . VAL A 1 77 ? 7.935 11.338 13.924 1.00 83.44 77 VAL A C 1
ATOM 577 O O . VAL A 1 77 ? 7.793 12.147 14.840 1.00 83.44 77 VAL A O 1
ATOM 580 N N . ILE A 1 78 ? 8.469 11.660 12.745 1.00 78.75 78 ILE A N 1
ATOM 581 C CA . ILE A 1 78 ? 8.785 13.035 12.344 1.00 78.75 78 ILE A CA 1
ATOM 582 C C . ILE A 1 78 ? 7.680 13.492 11.392 1.00 78.75 78 ILE A C 1
ATOM 584 O O . ILE A 1 78 ? 7.399 12.799 10.414 1.00 78.75 78 ILE A O 1
ATOM 588 N N . TYR A 1 79 ? 7.047 14.624 11.691 1.00 70.06 79 TYR A N 1
ATOM 589 C CA . TYR A 1 79 ? 6.035 15.225 10.822 1.00 70.06 79 TYR A CA 1
ATOM 590 C C . TYR A 1 79 ? 6.684 16.276 9.902 1.00 70.06 79 TYR A C 1
ATOM 592 O O . TYR A 1 79 ? 7.559 17.001 10.387 1.00 70.06 79 TYR A O 1
ATOM 600 N N . PRO A 1 80 ? 6.309 16.323 8.606 1.00 67.19 80 PRO A N 1
ATOM 601 C CA . PRO A 1 80 ? 6.770 17.338 7.658 1.00 67.19 80 PRO A CA 1
ATOM 602 C C . PRO A 1 80 ? 6.159 18.720 7.919 1.00 67.19 80 PRO A C 1
ATOM 604 O O . PRO A 1 80 ? 5.036 18.784 8.473 1.00 67.19 80 PRO A O 1
#

Secondary structure (DSSP, 8-state):
-HHHHHHHHHHHHHHHHGGG--GGG-TT-TTTT------PPPHHHHHHSPPPPP-------PPP-TT-TTTT--PPPPP-

Organism: Methylobacter tundripaludum (strain ATCC BAA-1195 / DSM 17260 / SV96) (NCBI:txid697282)

Radius of gyration: 28.34 Å; chains: 1; bounding box: 48×32×79 Å